Protein AF-A0A836WLN9-F1 (afdb_monomer_lite)

Sequence (136 aa):
MAEAKKLREHEEEINRTKARSKASKIWEQSVKPPTDHPYLLSKRVQSHGLKLSRGKLIVPLYDQNQVLQSLQFIGPDGEKRFLRGGLTKGCYFPIEGALDKILYIAEGFATAATVHEVTGSAVAVAFYANNLEPIA

Foldseek 3Di:
DVVVVVVVVVVLVVLQVVQLVVQVVQLVPWAQDDQVQLVCVVLVFGLLPWTDDPQWTWAFWAAPVRRTFWIWTQHSVRDIDIRPSTDQARTKGKRDFDPPDDEAEDAADSVQRVCCVVPRHMYIHSVHDVRRVSPD

pLDDT: mean 95.34, std 4.86, range [66.94, 98.62]

Structure (mmCIF, N/CA/C/O backbone):
data_AF-A0A836WLN9-F1
#
_entry.id   AF-A0A836WLN9-F1
#
loop_
_atom_site.group_PDB
_atom_site.id
_atom_site.type_symbol
_atom_site.label_atom_id
_atom_site.label_alt_id
_atom_site.label_comp_id
_atom_site.label_asym_id
_atom_site.label_entity_id
_atom_site.label_seq_id
_atom_site.pdbx_PDB_ins_code
_atom_site.Cartn_x
_atom_site.Cartn_y
_atom_site.Cartn_z
_atom_site.occupancy
_atom_site.B_iso_or_equiv
_atom_site.auth_seq_id
_atom_site.auth_comp_id
_atom_site.auth_asym_id
_atom_site.auth_atom_id
_atom_site.pdbx_PDB_model_num
ATOM 1 N N . MET A 1 1 ? -20.492 -8.890 29.927 1.00 66.94 1 MET A N 1
ATOM 2 C CA . MET A 1 1 ? -19.904 -9.060 28.571 1.00 66.94 1 MET A CA 1
ATOM 3 C C . MET A 1 1 ? -20.193 -7.879 27.640 1.00 66.94 1 MET A C 1
ATOM 5 O O . MET A 1 1 ? -19.264 -7.415 26.994 1.00 66.94 1 MET A O 1
ATOM 9 N N . ALA A 1 2 ? -21.427 -7.356 27.575 1.00 82.88 2 ALA A N 1
ATOM 10 C CA . ALA A 1 2 ? -21.772 -6.230 26.692 1.00 82.88 2 ALA A CA 1
ATOM 11 C C . ALA A 1 2 ? -21.023 -4.916 27.011 1.00 82.88 2 ALA A C 1
ATOM 13 O O . ALA A 1 2 ? -20.621 -4.203 26.100 1.00 82.88 2 ALA A O 1
ATOM 14 N N . GLU A 1 3 ? -20.791 -4.614 28.288 1.00 84.56 3 GLU A N 1
ATOM 15 C CA . GLU A 1 3 ? -20.099 -3.390 28.722 1.00 84.56 3 GLU A CA 1
ATOM 16 C C . GLU A 1 3 ? -18.593 -3.415 28.411 1.00 84.56 3 GLU A C 1
ATOM 18 O O . GLU A 1 3 ? -18.066 -2.473 27.830 1.00 84.56 3 GLU A O 1
ATOM 23 N N . ALA A 1 4 ? -17.926 -4.549 28.659 1.00 88.06 4 ALA A N 1
ATOM 24 C CA . ALA A 1 4 ? -16.531 -4.762 28.263 1.00 88.06 4 ALA A CA 1
ATOM 25 C C . ALA A 1 4 ? -16.332 -4.681 26.736 1.00 88.06 4 ALA A C 1
ATOM 27 O O . ALA A 1 4 ? -15.318 -4.168 26.268 1.00 88.06 4 ALA A O 1
ATOM 28 N N . LYS A 1 5 ? -17.314 -5.150 25.949 1.00 87.62 5 LYS A N 1
ATOM 29 C CA . LYS A 1 5 ? -17.307 -5.010 24.485 1.00 87.62 5 LYS A CA 1
ATOM 30 C C . LYS A 1 5 ? -17.396 -3.538 24.065 1.00 87.62 5 LYS A C 1
ATOM 32 O O . LYS A 1 5 ? -16.575 -3.108 23.263 1.00 87.62 5 LYS A O 1
ATOM 37 N N . LYS A 1 6 ? -18.324 -2.769 24.648 1.00 88.94 6 LYS A N 1
ATOM 38 C CA . LYS A 1 6 ? -18.475 -1.330 24.372 1.00 88.94 6 LYS A CA 1
ATOM 39 C C . LYS A 1 6 ? -17.225 -0.527 24.741 1.00 88.94 6 LYS A C 1
ATOM 41 O O . LYS A 1 6 ? -16.817 0.336 23.971 1.00 88.94 6 LYS A O 1
ATOM 46 N N . LEU A 1 7 ? -16.605 -0.821 25.887 1.00 90.81 7 LEU A N 1
ATOM 47 C CA . LEU A 1 7 ? -15.379 -0.142 26.314 1.00 90.81 7 LEU A CA 1
ATOM 48 C C . LEU A 1 7 ? -14.230 -0.402 25.330 1.00 90.81 7 LEU A C 1
ATOM 50 O O . LEU A 1 7 ? -13.576 0.539 24.887 1.00 90.81 7 LEU A O 1
ATOM 54 N N . ARG A 1 8 ? -14.051 -1.661 24.910 1.00 88.31 8 ARG A N 1
ATOM 55 C CA . ARG A 1 8 ? -13.041 -2.037 23.914 1.00 88.31 8 ARG A CA 1
ATOM 56 C C . ARG A 1 8 ? -13.278 -1.358 22.565 1.00 88.31 8 ARG A C 1
ATOM 58 O O . ARG A 1 8 ? -12.340 -0.844 21.971 1.00 88.31 8 ARG A O 1
ATOM 65 N N . GLU A 1 9 ? -14.520 -1.337 22.086 1.00 89.50 9 GLU A N 1
ATOM 66 C CA . GLU A 1 9 ? -14.884 -0.667 20.829 1.00 89.50 9 GLU A CA 1
ATOM 67 C C . GLU A 1 9 ? -14.585 0.838 20.883 1.00 89.50 9 GLU A C 1
ATOM 69 O O . GLU A 1 9 ? -14.044 1.398 19.931 1.00 89.50 9 GLU A O 1
ATOM 74 N N . HIS A 1 10 ? -14.867 1.486 22.015 1.00 90.50 10 HIS A N 1
ATOM 75 C CA . HIS A 1 10 ? -14.559 2.899 22.213 1.00 90.50 10 HIS A CA 1
ATOM 76 C C . HIS A 1 10 ? -13.046 3.176 22.231 1.00 90.50 10 HIS A C 1
ATOM 78 O O . HIS A 1 10 ? -12.572 4.101 21.569 1.00 90.50 10 HIS A O 1
ATOM 84 N N . GLU A 1 11 ? -12.269 2.356 22.943 1.00 91.00 11 GLU A N 1
ATOM 85 C CA . GLU A 1 11 ? -10.805 2.457 22.967 1.00 91.00 11 GLU A CA 1
ATOM 86 C C . GLU A 1 11 ? -10.186 2.221 21.583 1.00 91.00 11 GLU A C 1
ATOM 88 O O . GLU A 1 11 ? -9.265 2.937 21.177 1.00 91.00 11 GLU A O 1
ATOM 93 N N . GLU A 1 12 ? -10.696 1.239 20.837 1.00 89.50 12 GLU A N 1
ATOM 94 C CA . GLU A 1 12 ? -10.291 0.984 19.456 1.00 89.50 12 GLU A CA 1
ATOM 95 C C . GLU A 1 12 ? -10.561 2.197 18.564 1.00 89.50 12 GLU A C 1
ATOM 97 O O . GLU A 1 12 ? -9.676 2.589 17.804 1.00 89.50 12 GLU A O 1
ATOM 102 N N . GLU A 1 13 ? -11.726 2.833 18.683 1.00 91.19 13 GLU A N 1
ATOM 103 C CA . GLU A 1 13 ? -12.079 4.003 17.874 1.00 91.19 13 GLU A CA 1
ATOM 104 C C . GLU A 1 13 ? -11.200 5.223 18.192 1.00 91.19 13 GLU A C 1
ATOM 106 O O . GLU A 1 13 ? -10.709 5.909 17.287 1.00 91.19 13 GLU A O 1
ATOM 111 N N . ILE A 1 14 ? -10.895 5.451 19.474 1.00 93.44 14 ILE A N 1
ATOM 112 C CA . ILE A 1 14 ? -9.931 6.480 19.892 1.00 93.44 14 ILE A CA 1
ATOM 113 C C . ILE A 1 14 ? -8.557 6.202 19.272 1.00 93.44 14 ILE A C 1
ATOM 115 O O . ILE A 1 14 ? -7.900 7.112 18.752 1.00 93.44 14 ILE A O 1
ATOM 119 N N . ASN A 1 15 ? -8.101 4.949 19.322 1.00 93.25 15 ASN A N 1
ATOM 120 C CA . ASN A 1 15 ? -6.808 4.557 18.772 1.00 93.25 15 ASN A CA 1
ATOM 121 C C . ASN A 1 15 ? -6.767 4.705 17.247 1.00 93.25 15 ASN A C 1
ATOM 123 O O . ASN A 1 15 ? -5.774 5.217 16.722 1.00 93.25 15 ASN A O 1
ATOM 127 N N . ARG A 1 16 ? -7.851 4.350 16.548 1.00 93.31 16 ARG A N 1
ATOM 128 C CA . ARG A 1 16 ? -8.002 4.541 15.098 1.00 93.31 16 ARG A CA 1
ATOM 129 C C . ARG A 1 16 ? -7.965 6.013 14.723 1.00 93.31 16 ARG A C 1
ATOM 131 O O . ARG A 1 16 ? -7.213 6.386 13.829 1.00 93.31 16 ARG A O 1
ATOM 138 N N . THR A 1 17 ? -8.683 6.866 15.449 1.00 95.31 17 THR A N 1
ATOM 139 C CA . THR A 1 17 ? -8.685 8.317 15.206 1.00 95.31 17 THR A CA 1
ATOM 140 C C . THR A 1 17 ? -7.287 8.918 15.380 1.00 95.31 17 THR A C 1
ATOM 142 O O . THR A 1 17 ? -6.812 9.681 14.532 1.00 95.31 17 THR A O 1
ATOM 145 N N . LYS A 1 18 ? -6.567 8.522 16.439 1.00 96.88 18 LYS A N 1
ATOM 146 C CA . LYS A 1 18 ? -5.170 8.934 16.662 1.00 96.88 18 LYS A CA 1
ATOM 147 C C . LYS A 1 18 ? -4.245 8.445 15.546 1.00 96.88 18 LYS A C 1
ATOM 149 O O . LYS A 1 18 ? -3.405 9.211 15.069 1.00 96.88 18 LYS A O 1
ATOM 154 N N . ALA A 1 19 ? -4.390 7.190 15.123 1.00 97.12 19 ALA A N 1
ATOM 155 C CA . ALA A 1 19 ? -3.600 6.620 14.040 1.00 97.12 19 ALA A CA 1
ATOM 156 C C . ALA A 1 19 ? -3.878 7.317 12.704 1.00 97.12 19 ALA A C 1
ATOM 158 O O . ALA A 1 19 ? -2.925 7.644 12.003 1.00 97.12 19 ALA A O 1
ATOM 159 N N . ARG A 1 20 ? -5.141 7.640 12.403 1.00 97.56 20 ARG A N 1
ATOM 160 C CA . ARG A 1 20 ? -5.544 8.394 11.211 1.00 97.56 20 ARG A CA 1
ATOM 161 C C . ARG A 1 20 ? -4.890 9.773 11.170 1.00 97.56 20 ARG A C 1
ATOM 163 O O . ARG A 1 20 ? -4.215 10.108 10.204 1.00 97.56 20 ARG A O 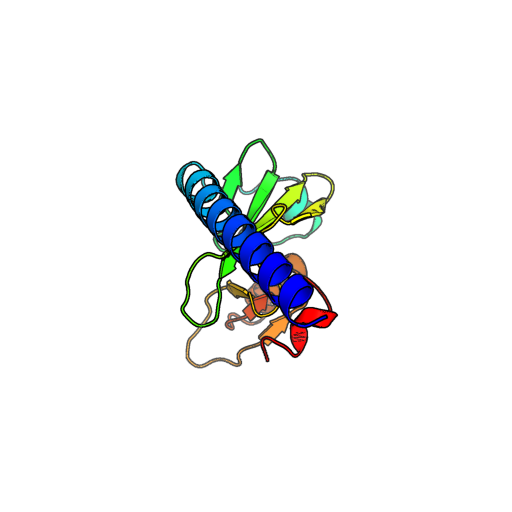1
ATOM 170 N N . SER A 1 21 ? -4.991 10.538 12.260 1.00 98.06 21 SER A N 1
ATOM 171 C CA . SER A 1 21 ? -4.337 11.852 12.359 1.00 98.06 21 SER A CA 1
ATOM 172 C C . SER A 1 21 ? -2.815 11.750 12.197 1.00 98.06 21 SER A C 1
ATOM 174 O O . SER A 1 21 ? -2.191 12.574 11.527 1.00 98.06 21 SER A O 1
ATOM 176 N N . LYS A 1 22 ? -2.200 10.710 12.773 1.00 98.31 22 LYS A N 1
ATOM 177 C CA . LYS A 1 22 ? -0.768 10.440 12.605 1.00 98.31 22 LYS A CA 1
ATOM 178 C C . LYS A 1 22 ? -0.416 10.065 11.160 1.00 98.31 22 LYS A C 1
ATOM 180 O O . LYS A 1 22 ? 0.618 10.520 10.676 1.00 98.31 22 LYS A O 1
ATOM 185 N N . ALA A 1 23 ? -1.248 9.270 10.487 1.00 98.44 23 ALA A N 1
ATOM 186 C CA . ALA A 1 23 ? -1.080 8.904 9.084 1.00 98.44 23 ALA A CA 1
ATOM 187 C C . ALA A 1 23 ? -1.076 10.150 8.193 1.00 98.44 23 ALA A C 1
ATOM 189 O O . ALA A 1 23 ? -0.121 10.332 7.442 1.00 98.44 23 ALA A O 1
ATOM 190 N N . SER A 1 24 ? -2.063 11.041 8.346 1.00 98.25 24 SER A N 1
ATOM 191 C CA . SER A 1 24 ? -2.144 12.294 7.582 1.00 98.25 24 SER A CA 1
ATOM 192 C C . SER A 1 24 ? -0.902 13.160 7.770 1.00 98.25 24 SER A C 1
ATOM 194 O O . SER A 1 24 ? -0.266 13.532 6.789 1.00 98.25 24 SER A O 1
ATOM 196 N N . LYS A 1 25 ? -0.467 13.376 9.021 1.00 98.38 25 LYS A N 1
ATOM 197 C CA . LYS A 1 25 ? 0.746 14.160 9.318 1.00 98.38 25 LYS A CA 1
ATOM 198 C C . LYS A 1 25 ? 1.993 13.582 8.653 1.00 98.38 25 LYS A C 1
ATOM 200 O O . LYS A 1 25 ? 2.782 14.322 8.075 1.00 98.38 25 LYS A O 1
ATOM 205 N N . ILE A 1 26 ? 2.182 12.262 8.735 1.00 98.44 26 ILE A N 1
ATOM 206 C CA . ILE A 1 26 ? 3.317 11.599 8.081 1.00 98.44 26 ILE A CA 1
ATOM 207 C C . ILE A 1 26 ? 3.206 11.771 6.564 1.00 98.44 26 ILE A C 1
ATOM 209 O O . ILE A 1 26 ? 4.187 12.145 5.930 1.00 98.44 26 ILE A O 1
ATOM 213 N N . TRP A 1 27 ? 2.031 11.530 5.984 1.00 98.25 27 TRP A N 1
ATOM 214 C CA . TRP A 1 27 ? 1.803 11.609 4.542 1.00 98.25 27 TRP A CA 1
ATOM 215 C C . TRP A 1 27 ? 2.045 13.010 3.970 1.00 98.25 27 TRP A C 1
ATOM 217 O O . TRP A 1 27 ? 2.673 13.142 2.919 1.00 98.25 27 TRP A O 1
ATOM 227 N N . GLU A 1 28 ? 1.582 14.053 4.657 1.00 97.88 28 GLU A N 1
ATOM 228 C CA . GLU A 1 28 ? 1.771 15.459 4.279 1.00 97.88 28 GLU A CA 1
ATOM 229 C C . GLU A 1 28 ? 3.246 15.869 4.313 1.00 97.88 28 GLU A C 1
ATOM 231 O O . GLU A 1 28 ? 3.720 16.534 3.398 1.00 97.88 28 GLU A O 1
ATOM 236 N N . GLN A 1 29 ? 3.990 15.413 5.323 1.00 97.81 29 GLN A N 1
ATOM 237 C CA . GLN A 1 29 ? 5.420 15.707 5.487 1.00 97.81 29 GLN A CA 1
ATOM 238 C C . GLN A 1 29 ? 6.332 14.846 4.602 1.00 97.81 29 GLN A C 1
ATOM 240 O O . GLN A 1 29 ? 7.546 15.050 4.577 1.00 97.81 29 GLN A O 1
ATOM 245 N N . SER A 1 30 ? 5.777 13.844 3.922 1.00 97.75 30 SER A N 1
ATOM 246 C CA . SER A 1 30 ? 6.549 12.928 3.087 1.00 97.75 30 SER A CA 1
ATOM 247 C C . SER A 1 30 ? 6.767 13.493 1.690 1.00 97.75 30 SER A C 1
ATOM 249 O O . SER A 1 30 ? 5.915 14.185 1.131 1.00 97.75 30 SER A O 1
ATOM 251 N N . VAL A 1 31 ? 7.904 13.138 1.101 1.00 97.44 31 VAL A N 1
ATOM 252 C CA . VAL A 1 31 ? 8.339 13.645 -0.206 1.00 97.44 31 VAL A CA 1
ATOM 253 C C . VAL A 1 31 ? 8.183 12.587 -1.291 1.00 97.44 31 VAL A C 1
ATOM 255 O O . VAL A 1 31 ? 7.944 11.414 -1.000 1.00 97.44 31 VAL A O 1
ATOM 258 N N . LYS A 1 32 ? 8.325 12.979 -2.559 1.00 96.44 32 LYS A N 1
ATOM 259 C CA . LYS A 1 32 ? 8.395 12.019 -3.665 1.00 96.44 32 LYS A CA 1
ATOM 260 C C . LYS A 1 32 ? 9.633 11.119 -3.479 1.00 96.44 32 LYS A C 1
ATOM 262 O O . LYS A 1 32 ? 10.710 11.650 -3.204 1.00 96.44 32 LYS A O 1
ATOM 267 N N . PRO A 1 33 ? 9.513 9.786 -3.602 1.00 95.06 33 PRO A N 1
ATOM 268 C CA . PRO A 1 33 ? 10.657 8.897 -3.501 1.00 95.06 33 PRO A CA 1
ATOM 269 C C . PRO A 1 33 ? 11.569 9.069 -4.718 1.00 95.06 33 PRO A C 1
ATOM 271 O O . PRO A 1 33 ? 11.073 9.344 -5.817 1.00 95.06 33 PRO A O 1
ATOM 274 N N . PRO A 1 34 ? 12.887 8.883 -4.550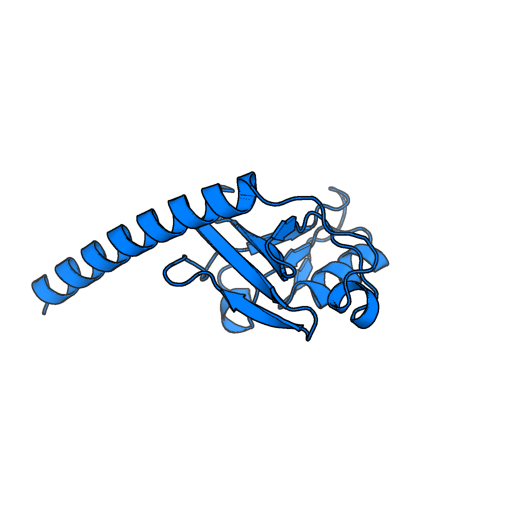 1.00 92.50 34 PRO A N 1
ATOM 275 C CA . PRO A 1 34 ? 13.786 8.814 -5.684 1.00 92.50 34 PRO A CA 1
ATOM 276 C C . PRO A 1 34 ? 13.526 7.520 -6.469 1.00 92.50 34 PRO A C 1
ATOM 278 O O . PRO A 1 34 ? 13.015 6.530 -5.932 1.00 92.50 34 PRO A O 1
ATOM 281 N N . THR A 1 35 ? 13.860 7.525 -7.756 1.00 90.06 35 THR A N 1
ATOM 282 C CA . THR A 1 35 ? 13.644 6.374 -8.648 1.00 90.06 35 THR A CA 1
ATOM 283 C C . THR A 1 35 ? 14.582 5.203 -8.353 1.00 90.06 35 THR A C 1
ATOM 285 O O . THR A 1 35 ? 14.312 4.087 -8.782 1.00 90.06 35 THR A O 1
ATOM 288 N N . ASP A 1 36 ? 15.658 5.433 -7.600 1.00 94.94 36 ASP A N 1
ATOM 289 C CA . ASP A 1 36 ? 16.696 4.462 -7.246 1.00 94.94 36 ASP A CA 1
ATOM 290 C C . ASP A 1 36 ? 16.532 3.866 -5.835 1.00 94.94 36 ASP A C 1
ATOM 292 O O . ASP A 1 36 ? 17.447 3.227 -5.314 1.00 94.94 36 ASP A O 1
ATOM 296 N N . HIS A 1 37 ? 15.362 4.026 -5.203 1.00 97.81 37 HIS A N 1
ATOM 297 C CA . HIS A 1 37 ? 15.115 3.408 -3.902 1.00 97.81 37 HIS A CA 1
ATOM 298 C C . HIS A 1 37 ? 15.341 1.877 -3.980 1.00 97.81 37 HIS A C 1
ATOM 300 O O . HIS A 1 37 ? 14.720 1.228 -4.830 1.00 97.81 37 HIS A O 1
ATOM 306 N N . PRO A 1 38 ? 16.133 1.257 -3.075 1.00 98.12 38 PRO A N 1
ATOM 307 C CA . PRO A 1 38 ? 16.562 -0.144 -3.202 1.00 98.12 38 PRO A CA 1
ATOM 308 C C . PRO A 1 38 ? 15.424 -1.148 -3.419 1.00 98.12 38 PRO A C 1
ATOM 310 O O . PRO A 1 38 ? 15.522 -2.039 -4.260 1.00 98.12 38 PRO A O 1
ATOM 313 N N . TYR A 1 39 ? 14.303 -0.962 -2.716 1.00 98.31 39 TYR A N 1
ATOM 314 C CA . TYR A 1 39 ? 13.109 -1.786 -2.903 1.00 98.31 39 TYR A CA 1
ATOM 315 C C . TYR A 1 39 ? 12.524 -1.702 -4.324 1.00 98.31 39 TYR A C 1
ATOM 317 O O . TYR A 1 39 ? 12.186 -2.736 -4.898 1.00 98.31 39 TYR A O 1
ATOM 325 N N . LEU A 1 40 ? 12.414 -0.496 -4.897 1.00 98.06 40 LEU A N 1
ATOM 326 C CA . LEU A 1 40 ? 11.849 -0.289 -6.237 1.00 98.06 40 LEU A CA 1
ATOM 327 C C . LEU A 1 40 ? 12.755 -0.905 -7.302 1.00 98.06 40 LEU A C 1
ATOM 329 O O . LEU A 1 40 ? 12.266 -1.616 -8.174 1.00 98.06 40 LEU A O 1
ATOM 333 N N . LEU A 1 41 ? 14.075 -0.731 -7.170 1.00 97.94 41 LEU A N 1
ATOM 334 C CA . LEU A 1 41 ? 15.061 -1.360 -8.053 1.00 97.94 41 LEU A CA 1
ATOM 335 C C . LEU A 1 41 ? 15.021 -2.890 -7.965 1.00 97.94 41 LEU A C 1
ATOM 337 O O . LEU A 1 41 ? 14.976 -3.569 -8.989 1.00 97.94 41 LEU A O 1
ATOM 341 N N . SER A 1 42 ? 14.989 -3.439 -6.747 1.00 97.88 42 SER A N 1
ATOM 342 C CA . SER A 1 42 ? 14.909 -4.886 -6.518 1.00 97.88 42 SER A CA 1
ATOM 343 C C . SER A 1 42 ? 13.640 -5.490 -7.122 1.00 97.88 42 SER A C 1
ATOM 345 O O . SER A 1 42 ? 13.685 -6.567 -7.717 1.00 97.88 42 SER A O 1
ATOM 347 N N . LYS A 1 43 ? 12.506 -4.790 -6.995 1.00 97.69 43 LYS A N 1
ATOM 348 C CA . LYS A 1 43 ? 11.217 -5.220 -7.548 1.00 97.69 43 LYS A CA 1
ATOM 349 C C . LYS A 1 43 ? 11.008 -4.841 -9.011 1.00 97.69 43 LYS A C 1
ATOM 351 O O . LYS A 1 43 ? 10.102 -5.395 -9.618 1.00 97.69 43 LYS A O 1
ATOM 356 N N . ARG A 1 44 ? 11.865 -3.981 -9.569 1.00 97.69 44 ARG A N 1
ATOM 357 C CA . ARG A 1 44 ? 11.802 -3.462 -10.944 1.00 97.69 44 ARG A CA 1
ATOM 358 C C . ARG A 1 44 ? 10.451 -2.822 -11.266 1.00 97.69 44 ARG A C 1
ATOM 360 O O . ARG A 1 44 ? 9.865 -3.119 -12.296 1.00 97.69 44 ARG A O 1
ATOM 367 N N . VAL A 1 45 ? 9.972 -1.973 -10.361 1.00 97.81 45 VAL A N 1
ATOM 368 C CA . VAL A 1 45 ? 8.706 -1.240 -10.506 1.00 97.81 45 VAL A CA 1
ATOM 369 C C . VAL A 1 45 ? 8.891 0.226 -10.137 1.00 97.81 45 VAL A C 1
ATOM 371 O O . VAL A 1 45 ? 9.772 0.574 -9.348 1.00 97.81 45 VAL A O 1
ATOM 374 N N . GLN A 1 46 ? 8.045 1.090 -10.682 1.00 97.44 46 GLN A N 1
ATOM 375 C CA . GLN A 1 46 ? 7.986 2.504 -10.331 1.00 97.44 46 GLN A CA 1
ATOM 376 C C . GLN A 1 46 ? 7.235 2.725 -9.012 1.00 97.44 46 GLN A C 1
ATOM 378 O O . GLN A 1 46 ? 6.624 1.825 -8.435 1.00 97.44 46 GLN A O 1
ATOM 383 N N . SER A 1 47 ? 7.297 3.955 -8.503 1.00 96.94 47 SER A N 1
ATOM 384 C CA . SER A 1 47 ? 6.690 4.301 -7.221 1.00 96.94 47 SER A CA 1
ATOM 385 C C . SER A 1 47 ? 5.182 4.519 -7.282 1.00 96.94 47 SER A C 1
ATOM 387 O O . SER A 1 47 ? 4.575 4.481 -6.230 1.00 96.94 47 SER A O 1
ATOM 389 N N . HIS A 1 48 ? 4.560 4.767 -8.438 1.00 96.75 48 HIS A N 1
ATOM 390 C CA . HIS A 1 48 ? 3.092 4.849 -8.582 1.00 96.75 48 HIS A CA 1
ATOM 391 C C . HIS A 1 48 ? 2.365 5.621 -7.469 1.00 96.75 48 HIS A C 1
ATOM 393 O O . HIS A 1 48 ? 1.410 5.128 -6.886 1.00 96.75 48 HIS A O 1
ATOM 399 N N . GLY A 1 49 ? 2.854 6.811 -7.110 1.00 95.56 49 GLY A N 1
ATOM 400 C CA . GLY A 1 49 ? 2.232 7.646 -6.072 1.00 95.56 49 GLY A CA 1
ATOM 401 C C . GLY A 1 49 ? 2.652 7.340 -4.628 1.00 95.56 49 GLY A C 1
ATOM 402 O O . GLY A 1 49 ? 2.217 8.046 -3.718 1.00 95.56 49 GLY A O 1
ATOM 403 N N . LEU A 1 50 ? 3.538 6.364 -4.393 1.00 97.88 50 LEU A N 1
ATOM 404 C CA . LEU A 1 50 ? 4.191 6.197 -3.093 1.00 97.88 50 LEU A CA 1
ATOM 405 C C . LEU A 1 50 ? 4.953 7.468 -2.700 1.00 97.88 50 LEU A C 1
ATOM 407 O O . LEU A 1 50 ? 5.477 8.194 -3.548 1.00 97.88 50 LEU A O 1
ATOM 411 N N . LYS A 1 51 ? 5.077 7.691 -1.390 1.00 98.38 51 LYS A N 1
ATOM 412 C CA . LYS A 1 51 ? 5.923 8.744 -0.811 1.00 98.38 51 LYS A CA 1
ATOM 413 C C . LYS A 1 51 ? 7.107 8.160 -0.044 1.00 98.38 51 LYS A C 1
ATOM 415 O O . LYS A 1 51 ? 7.157 6.962 0.208 1.00 98.38 51 LYS A O 1
ATOM 420 N N . LEU A 1 52 ? 8.057 9.002 0.344 1.00 98.31 52 LEU A N 1
ATOM 421 C CA . LEU A 1 52 ? 9.212 8.650 1.163 1.00 98.31 52 LEU A CA 1
ATOM 422 C C . LEU A 1 52 ? 9.194 9.425 2.483 1.00 98.31 52 LEU A C 1
ATOM 424 O O . LEU A 1 52 ? 9.062 10.650 2.494 1.00 98.31 52 LEU A O 1
ATOM 428 N N . SER A 1 53 ? 9.415 8.718 3.590 1.00 97.75 53 SER A N 1
ATOM 429 C CA . SER A 1 53 ? 9.717 9.325 4.887 1.00 97.75 53 SER A CA 1
ATOM 430 C C . SER A 1 53 ? 10.791 8.526 5.598 1.00 97.75 53 SER A C 1
ATOM 432 O O . SER A 1 53 ? 10.686 7.306 5.727 1.00 97.75 53 SER A O 1
ATOM 434 N N . ARG A 1 54 ? 11.825 9.220 6.085 1.00 95.94 54 ARG A N 1
ATOM 435 C CA . ARG A 1 54 ? 12.909 8.627 6.889 1.00 95.94 54 ARG A CA 1
ATOM 436 C C . ARG A 1 54 ? 13.516 7.368 6.242 1.00 95.94 54 ARG A C 1
ATOM 438 O O . ARG A 1 54 ? 13.725 6.363 6.915 1.00 95.94 54 ARG A O 1
ATOM 445 N N . GLY A 1 55 ? 13.742 7.414 4.926 1.00 96.38 55 GLY A N 1
ATOM 446 C CA . GLY A 1 55 ? 14.339 6.314 4.158 1.00 96.38 55 GLY A CA 1
ATOM 447 C C . GLY A 1 55 ? 13.429 5.105 3.918 1.00 96.38 55 GLY A C 1
ATOM 448 O O . GLY A 1 55 ? 13.915 4.078 3.462 1.00 96.38 55 GLY A O 1
ATOM 449 N N . LYS A 1 56 ? 12.130 5.201 4.227 1.00 98.31 56 LYS A N 1
ATOM 450 C CA . LYS A 1 56 ? 11.136 4.160 3.935 1.00 98.31 56 LYS A CA 1
ATOM 451 C C . LYS A 1 56 ? 10.110 4.679 2.945 1.00 98.31 56 LYS A C 1
ATOM 453 O O . LYS A 1 56 ? 9.651 5.819 3.071 1.00 98.31 56 LYS A O 1
ATOM 458 N N . LEU A 1 57 ? 9.718 3.831 2.000 1.00 98.62 57 LEU A N 1
ATOM 459 C CA . LEU A 1 57 ? 8.556 4.105 1.164 1.00 98.62 57 LEU A CA 1
ATOM 460 C C . LEU A 1 57 ? 7.292 4.007 2.011 1.00 98.62 57 LEU A C 1
ATOM 462 O O . LEU A 1 57 ? 7.219 3.222 2.957 1.00 98.62 57 LEU A O 1
ATOM 466 N N . ILE A 1 58 ? 6.296 4.799 1.650 1.00 98.50 58 ILE A N 1
ATOM 467 C CA . ILE A 1 58 ? 5.003 4.867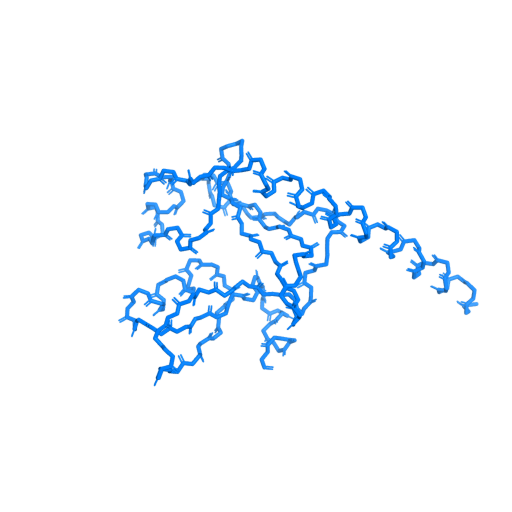 2.304 1.00 98.50 58 ILE A CA 1
ATOM 468 C C . ILE A 1 58 ? 3.928 4.608 1.263 1.00 98.50 58 ILE A C 1
ATOM 470 O O . ILE A 1 58 ? 3.824 5.346 0.283 1.00 98.50 58 ILE A O 1
ATOM 474 N N . VAL A 1 59 ? 3.109 3.597 1.536 1.00 98.50 59 VAL A N 1
ATOM 475 C CA . VAL A 1 59 ? 1.874 3.288 0.818 1.00 98.50 59 VAL A CA 1
ATOM 476 C C . VAL A 1 59 ? 0.691 3.746 1.673 1.00 98.50 59 VAL A C 1
ATOM 478 O O . VAL A 1 59 ? 0.579 3.292 2.818 1.00 98.50 59 VAL A O 1
ATOM 481 N N . PRO A 1 60 ? -0.168 4.653 1.187 1.00 98.38 60 PRO A N 1
ATOM 482 C CA . PRO A 1 60 ? -1.355 5.074 1.921 1.00 98.38 60 PRO A CA 1
ATOM 483 C C . PRO A 1 60 ? -2.442 3.994 1.864 1.00 98.38 60 PRO A C 1
ATOM 485 O O . PRO A 1 60 ? -2.572 3.295 0.865 1.00 98.38 60 PRO A O 1
ATOM 488 N N . LEU A 1 61 ? -3.213 3.847 2.942 1.00 98.44 61 LEU A N 1
ATOM 489 C CA . LEU A 1 61 ? -4.374 2.958 3.008 1.00 98.44 61 LEU A CA 1
ATOM 490 C C . LEU A 1 61 ? -5.642 3.809 3.062 1.00 98.44 61 LEU A C 1
ATOM 492 O O . LEU A 1 61 ? -5.850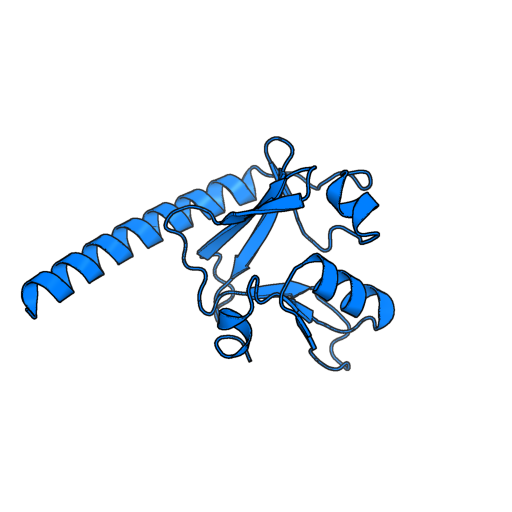 4.509 4.055 1.00 98.44 61 LEU A O 1
ATOM 496 N N . TYR A 1 62 ? -6.477 3.728 2.032 1.00 98.38 62 TYR A N 1
ATOM 497 C CA . TYR A 1 62 ? -7.755 4.435 1.929 1.00 98.38 62 TYR A CA 1
ATOM 498 C C . TYR A 1 62 ? -8.928 3.485 2.155 1.00 98.38 62 TYR A C 1
ATOM 500 O O . TYR A 1 62 ? -8.846 2.320 1.780 1.00 98.38 62 TYR A O 1
ATOM 508 N N . ASP A 1 63 ? -10.012 3.972 2.757 1.00 96.94 63 ASP A N 1
ATOM 509 C CA . ASP A 1 63 ? -11.285 3.241 2.805 1.00 96.94 63 ASP A CA 1
ATOM 510 C C . ASP A 1 63 ? -12.119 3.446 1.523 1.00 96.94 63 ASP A C 1
ATOM 512 O O . ASP A 1 63 ? -11.706 4.148 0.595 1.00 96.94 63 ASP A O 1
ATOM 516 N N . GLN A 1 64 ? -13.321 2.857 1.462 1.00 94.62 64 GLN A N 1
ATOM 517 C CA . GLN A 1 64 ? -14.228 3.007 0.314 1.00 94.62 64 GLN A CA 1
ATOM 518 C C . GLN A 1 64 ? -14.638 4.461 0.016 1.00 94.62 64 GLN A C 1
ATOM 520 O O . GLN A 1 64 ? -15.057 4.758 -1.098 1.00 94.62 64 GLN A O 1
ATOM 525 N N . ASN A 1 65 ? -14.495 5.371 0.984 1.00 95.44 65 ASN A N 1
ATOM 526 C CA . ASN A 1 65 ? -14.800 6.792 0.832 1.00 95.44 65 ASN A CA 1
ATOM 527 C C . ASN A 1 65 ? -13.555 7.616 0.458 1.00 95.44 65 ASN A C 1
ATOM 529 O O . ASN A 1 65 ? -13.591 8.843 0.547 1.00 95.44 65 ASN A O 1
ATOM 533 N N . GLN A 1 66 ? -12.448 6.963 0.080 1.00 95.19 66 GLN A N 1
ATOM 534 C CA . GLN A 1 66 ? -11.156 7.593 -0.222 1.00 95.19 66 GLN A CA 1
ATOM 535 C C . GLN A 1 66 ? -10.556 8.369 0.962 1.00 95.19 66 GLN A C 1
ATOM 537 O O . GLN A 1 66 ? -9.715 9.255 0.792 1.00 95.19 66 GLN A O 1
ATOM 542 N N . VAL A 1 67 ? -10.947 8.036 2.196 1.00 96.88 67 VAL A N 1
ATOM 543 C CA . VAL A 1 67 ? -10.390 8.672 3.392 1.00 96.88 67 VAL A CA 1
ATOM 544 C C . VAL A 1 67 ? -9.160 7.897 3.835 1.00 96.88 67 VAL A C 1
ATOM 546 O O . VAL A 1 67 ? -9.237 6.697 4.096 1.00 96.88 67 VAL A O 1
ATOM 549 N N . LEU A 1 68 ? -8.022 8.585 3.970 1.00 98.19 68 LEU A N 1
ATOM 550 C CA . LEU A 1 68 ? -6.787 7.990 4.482 1.00 98.19 68 LEU A CA 1
ATOM 551 C C . LEU A 1 68 ? -7.022 7.451 5.895 1.00 98.19 68 LEU A C 1
ATOM 553 O O . LEU A 1 68 ? -7.381 8.213 6.786 1.00 98.19 68 LEU A O 1
ATOM 557 N N . GLN A 1 69 ? -6.784 6.159 6.104 1.00 98.25 69 GLN A N 1
ATOM 558 C CA . GLN A 1 69 ? -6.981 5.468 7.380 1.00 98.25 69 GLN A CA 1
ATOM 559 C C . GLN A 1 69 ? -5.673 5.068 8.063 1.00 98.25 69 GLN A C 1
ATOM 561 O O . GLN A 1 69 ? -5.580 5.062 9.292 1.00 98.25 69 GLN A O 1
ATOM 566 N N . SER A 1 70 ? -4.665 4.690 7.279 1.00 98.31 70 SER A N 1
ATOM 567 C CA . SER A 1 70 ? -3.405 4.139 7.778 1.00 98.31 70 SER A CA 1
ATOM 568 C C . SER A 1 70 ? -2.301 4.273 6.728 1.00 98.31 70 SER A C 1
ATOM 570 O O . SER A 1 70 ? -2.528 4.787 5.636 1.00 98.31 70 SER A O 1
ATOM 572 N N . LEU A 1 71 ? -1.099 3.804 7.062 1.00 98.62 71 LEU A N 1
ATOM 573 C CA . LEU A 1 71 ? 0.053 3.724 6.165 1.00 98.62 71 LEU A CA 1
ATOM 574 C C . LEU A 1 71 ? 0.698 2.335 6.256 1.00 98.62 71 LEU A C 1
ATOM 576 O O . LEU A 1 71 ? 0.760 1.752 7.340 1.00 98.62 71 LEU A O 1
ATOM 580 N N . GLN A 1 72 ? 1.244 1.839 5.150 1.00 98.62 72 GLN A N 1
ATOM 581 C CA . GLN A 1 72 ? 2.227 0.760 5.131 1.00 98.62 72 GLN A CA 1
ATOM 582 C C . GLN A 1 72 ? 3.596 1.359 4.805 1.00 98.62 72 GLN A C 1
ATOM 584 O O . GLN A 1 72 ? 3.756 2.083 3.829 1.00 98.62 72 GLN A O 1
ATOM 589 N N . PHE A 1 73 ? 4.590 1.047 5.624 1.00 98.62 73 PHE A N 1
ATOM 590 C CA . PHE A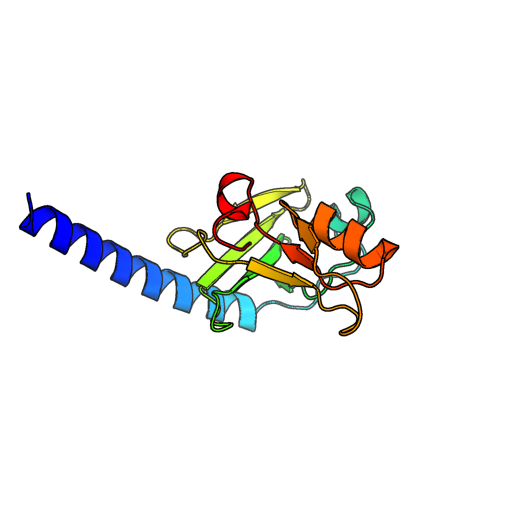 1 73 ? 5.981 1.421 5.420 1.00 98.62 73 PHE A CA 1
ATOM 591 C C . PHE A 1 73 ? 6.723 0.256 4.785 1.00 98.62 73 PHE A C 1
ATOM 593 O O . PHE A 1 73 ? 6.567 -0.872 5.251 1.00 98.62 73 PHE A O 1
ATOM 600 N N . ILE A 1 74 ? 7.552 0.534 3.782 1.00 98.56 74 ILE A N 1
ATOM 601 C CA . ILE A 1 74 ? 8.425 -0.446 3.135 1.00 98.56 74 ILE A CA 1
ATOM 602 C C . ILE A 1 74 ? 9.874 0.018 3.295 1.00 98.56 74 ILE A C 1
ATOM 604 O O . ILE A 1 74 ? 10.241 1.102 2.837 1.00 98.56 74 ILE A O 1
ATOM 608 N N . GLY A 1 75 ? 10.680 -0.782 3.991 1.00 98.25 75 GLY A N 1
ATOM 609 C CA . GLY A 1 75 ? 12.110 -0.547 4.165 1.00 98.25 75 GLY A CA 1
ATOM 610 C C . GLY A 1 75 ? 12.920 -0.787 2.884 1.00 98.25 75 GLY A C 1
ATOM 611 O O . GLY A 1 75 ? 12.414 -1.376 1.924 1.00 98.25 75 GLY A O 1
ATOM 612 N N . PRO A 1 76 ? 14.192 -0.356 2.850 1.00 97.25 76 PRO A N 1
ATOM 613 C CA . PRO A 1 76 ? 15.091 -0.630 1.726 1.00 97.25 76 PRO A CA 1
ATOM 614 C C . PRO A 1 76 ? 15.360 -2.133 1.531 1.00 97.25 76 PRO A C 1
ATOM 616 O O . PRO A 1 76 ? 15.581 -2.571 0.408 1.00 97.25 76 PRO A O 1
ATOM 619 N N . ASP A 1 77 ? 15.275 -2.918 2.605 1.00 96.88 77 ASP A N 1
ATOM 620 C CA . ASP A 1 77 ? 15.356 -4.385 2.633 1.00 96.88 77 ASP A CA 1
ATOM 621 C C . ASP A 1 77 ? 14.048 -5.083 2.210 1.00 96.88 77 ASP A C 1
ATOM 623 O O . ASP A 1 77 ? 13.996 -6.305 2.078 1.00 96.88 77 ASP A O 1
ATOM 627 N N . GLY A 1 78 ? 12.979 -4.315 1.987 1.00 96.69 78 GLY A N 1
ATOM 628 C CA . GLY A 1 78 ? 11.652 -4.827 1.673 1.00 96.69 78 GLY A CA 1
ATOM 629 C C . GLY A 1 78 ? 10.824 -5.242 2.887 1.00 96.69 78 GLY A C 1
ATOM 630 O O . GLY A 1 78 ? 9.721 -5.757 2.687 1.00 96.69 78 GLY A O 1
ATOM 631 N N . GLU A 1 79 ? 11.287 -4.990 4.118 1.00 97.50 79 GLU A N 1
ATOM 632 C CA . GLU A 1 79 ? 10.472 -5.182 5.316 1.00 97.50 79 GLU A CA 1
ATOM 633 C C . GLU A 1 79 ? 9.236 -4.276 5.251 1.00 97.50 79 GLU A C 1
ATOM 635 O O . GLU A 1 79 ? 9.344 -3.062 5.060 1.00 97.50 79 GLU A O 1
ATOM 640 N N . LYS A 1 80 ? 8.047 -4.859 5.440 1.00 97.12 80 LYS A N 1
ATOM 641 C CA . LYS A 1 80 ? 6.779 -4.125 5.423 1.00 97.12 80 LYS A CA 1
ATOM 642 C C . LYS A 1 80 ? 6.174 -4.063 6.815 1.00 97.12 80 LYS A C 1
ATOM 644 O O . LYS A 1 80 ? 6.018 -5.089 7.472 1.00 97.12 80 LYS A O 1
ATOM 649 N N . ARG A 1 81 ? 5.770 -2.871 7.253 1.00 97.88 81 ARG A N 1
ATOM 650 C CA . ARG A 1 81 ? 5.055 -2.677 8.525 1.00 97.88 81 ARG A CA 1
ATOM 651 C C . ARG A 1 81 ? 3.900 -1.708 8.361 1.00 97.88 81 ARG A C 1
ATOM 653 O O . ARG A 1 81 ? 4.049 -0.684 7.708 1.00 97.88 81 ARG A O 1
ATOM 660 N N . PHE A 1 82 ? 2.774 -1.983 9.006 1.00 98.25 82 PHE A N 1
ATOM 661 C CA . PHE A 1 82 ? 1.668 -1.029 9.070 1.00 98.25 82 PHE A CA 1
ATOM 662 C C . PHE A 1 82 ? 1.875 0.005 10.176 1.00 98.25 82 PHE A C 1
ATOM 664 O O . PHE A 1 82 ? 2.558 -0.241 11.176 1.00 98.25 82 PHE A O 1
ATOM 671 N N . LEU A 1 83 ? 1.242 1.166 10.020 1.00 98.00 83 LEU A N 1
ATOM 672 C CA . LEU A 1 83 ? 1.115 2.142 11.086 1.00 98.00 83 LEU A CA 1
ATOM 673 C C . LEU A 1 83 ? 0.305 1.528 12.233 1.00 98.00 83 LEU A C 1
ATOM 675 O O . LEU A 1 83 ? -0.864 1.175 12.082 1.00 98.00 83 LEU A O 1
ATOM 679 N N . ARG A 1 84 ? 0.938 1.410 13.401 1.00 96.50 84 ARG A N 1
ATOM 680 C CA . ARG A 1 84 ? 0.309 0.837 14.594 1.00 96.50 84 ARG A CA 1
ATOM 681 C C . ARG A 1 84 ? -0.995 1.568 14.931 1.00 96.50 84 ARG A C 1
ATOM 683 O O . ARG A 1 84 ? -0.995 2.789 15.072 1.00 96.50 84 ARG A O 1
ATOM 690 N N . GLY A 1 85 ? -2.064 0.793 15.119 1.00 94.94 85 GLY A N 1
ATOM 691 C CA . GLY A 1 85 ? -3.399 1.291 15.464 1.00 94.94 85 GLY A CA 1
ATOM 692 C C . GLY A 1 85 ? -4.215 1.813 14.278 1.00 94.94 85 GLY A C 1
ATOM 693 O O . GLY A 1 85 ? -5.371 2.172 14.474 1.00 94.94 85 GLY A O 1
ATOM 694 N N . GLY A 1 86 ? -3.645 1.862 13.069 1.00 95.69 86 GLY A N 1
ATOM 695 C CA . GLY A 1 86 ? -4.385 2.241 11.868 1.00 95.69 86 GLY A CA 1
ATOM 696 C C . GLY A 1 86 ? -5.281 1.108 11.369 1.00 95.69 86 GLY A C 1
ATOM 697 O O . GLY A 1 86 ? -4.957 -0.069 11.535 1.00 95.69 86 GLY A O 1
ATOM 698 N N . LEU A 1 87 ? -6.401 1.467 10.742 1.00 96.50 87 LEU A N 1
ATOM 699 C CA . LEU A 1 87 ? -7.293 0.505 10.098 1.00 96.50 87 LEU A CA 1
ATOM 700 C C . LEU A 1 87 ? -6.649 -0.009 8.801 1.00 96.50 87 LEU A C 1
ATOM 702 O O . LEU A 1 87 ? -6.161 0.777 7.991 1.00 96.50 87 LEU A O 1
ATOM 706 N N . THR A 1 88 ? -6.622 -1.331 8.631 1.00 96.56 88 THR A N 1
ATOM 707 C CA . THR A 1 88 ? -6.079 -1.992 7.431 1.00 96.56 88 THR A CA 1
ATOM 708 C C . THR A 1 88 ? -7.138 -2.797 6.686 1.00 96.56 88 THR A C 1
ATOM 710 O O . THR A 1 88 ? -7.176 -2.762 5.462 1.00 96.56 88 THR A O 1
ATOM 713 N N . LYS A 1 89 ? -8.007 -3.512 7.415 1.00 96.75 89 LYS A N 1
ATOM 714 C CA . LYS A 1 89 ? -9.067 -4.331 6.819 1.00 96.75 89 LYS A CA 1
ATOM 715 C C . LYS A 1 89 ? -10.057 -3.448 6.061 1.00 96.75 89 LYS A C 1
ATOM 717 O O . LYS A 1 89 ? -10.513 -2.448 6.609 1.00 96.75 89 LYS A O 1
ATOM 722 N N . GLY A 1 90 ? -10.381 -3.835 4.830 1.00 97.06 90 GLY A N 1
ATOM 723 C CA . GLY A 1 90 ? -11.246 -3.070 3.931 1.00 97.06 90 GLY A CA 1
ATOM 724 C C . GLY A 1 90 ? -10.592 -1.804 3.372 1.00 97.06 90 GLY A C 1
ATOM 725 O O . GLY A 1 90 ? -11.244 -1.058 2.652 1.00 97.06 90 GLY A O 1
ATOM 726 N N . CYS A 1 91 ? -9.322 -1.537 3.699 1.00 98.19 91 CYS A N 1
ATOM 727 C CA . CYS A 1 91 ? -8.579 -0.438 3.097 1.00 98.19 91 CYS A CA 1
ATOM 728 C C . CYS A 1 91 ? -7.732 -0.932 1.923 1.00 98.19 91 CYS A C 1
ATOM 730 O O . CYS A 1 91 ? -7.233 -2.059 1.943 1.00 98.19 91 CYS A O 1
ATOM 732 N N . TYR A 1 92 ? -7.516 -0.064 0.942 1.00 98.50 92 TYR A N 1
ATOM 733 C CA . TYR A 1 92 ? -6.774 -0.361 -0.279 1.00 98.50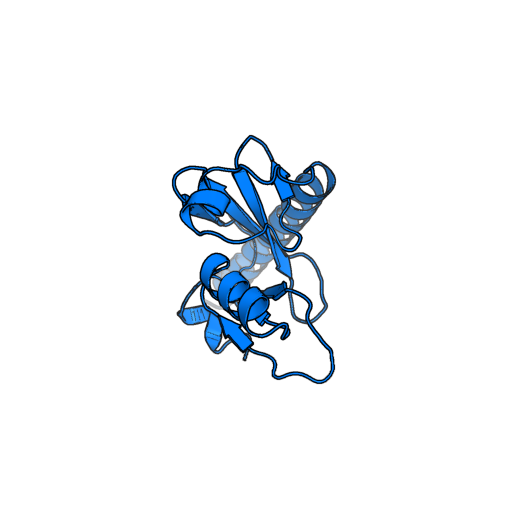 92 TYR A CA 1
ATOM 734 C C . TYR A 1 92 ? -5.900 0.824 -0.706 1.00 98.50 92 TYR A C 1
ATOM 736 O O . TYR A 1 92 ? -5.981 1.921 -0.149 1.00 98.50 92 TYR A O 1
ATOM 744 N N . PHE A 1 93 ? -5.038 0.587 -1.691 1.00 98.44 93 PHE A N 1
ATOM 745 C CA . PHE A 1 93 ? -4.350 1.648 -2.423 1.00 98.44 93 PHE A CA 1
ATOM 746 C C . PHE A 1 93 ? -4.643 1.519 -3.919 1.00 98.44 93 PHE A C 1
ATOM 748 O O . PHE A 1 93 ? -4.334 0.465 -4.481 1.00 98.44 93 PHE A O 1
ATOM 755 N N . PRO A 1 94 ? -5.237 2.536 -4.565 1.00 97.12 94 PRO A N 1
ATOM 756 C CA . PRO A 1 94 ? -5.432 2.523 -6.004 1.00 97.12 94 PRO A CA 1
ATOM 757 C C . PRO A 1 94 ? -4.149 2.939 -6.730 1.00 97.12 94 PRO A C 1
ATOM 759 O O . PRO A 1 94 ? -3.579 3.994 -6.459 1.00 97.12 94 PRO A O 1
ATOM 762 N N . ILE A 1 95 ? -3.731 2.127 -7.696 1.00 97.31 95 ILE A N 1
ATOM 763 C CA . ILE A 1 95 ? -2.841 2.552 -8.774 1.00 97.31 95 ILE A CA 1
ATOM 764 C C . ILE A 1 95 ? -3.742 2.901 -9.956 1.00 97.31 95 ILE A C 1
ATOM 766 O O . ILE A 1 95 ? -4.416 2.027 -10.509 1.00 97.31 95 ILE A O 1
ATOM 770 N N . GLU A 1 96 ? -3.798 4.189 -10.291 1.00 94.12 96 GLU A N 1
ATOM 771 C CA . GLU A 1 96 ? -4.630 4.699 -11.381 1.00 94.12 96 GLU A CA 1
ATOM 772 C C . GLU A 1 96 ? -4.178 4.119 -12.722 1.00 94.12 96 GLU A C 1
ATOM 774 O O . GLU A 1 96 ? -2.989 4.065 -13.016 1.00 94.12 96 GLU A O 1
ATOM 779 N N . GLY A 1 97 ? -5.132 3.702 -13.549 1.00 89.44 97 GLY A N 1
ATOM 780 C CA . GLY A 1 97 ? -4.892 3.237 -14.912 1.00 89.44 97 GLY A CA 1
ATOM 781 C C . GLY A 1 97 ? -5.996 3.707 -15.848 1.00 89.44 97 GLY A C 1
ATOM 782 O O . GLY A 1 97 ? -6.829 4.530 -15.469 1.00 89.44 97 GLY A O 1
ATOM 783 N N . ALA A 1 98 ? -6.007 3.200 -17.079 1.00 85.31 98 ALA A N 1
ATOM 784 C CA . ALA A 1 98 ? -7.009 3.613 -18.058 1.00 85.31 98 ALA A CA 1
ATOM 785 C C . ALA A 1 98 ? -8.433 3.194 -17.625 1.00 85.31 98 ALA A C 1
ATOM 787 O O . ALA A 1 98 ? -8.655 2.050 -17.227 1.00 85.31 98 ALA A O 1
ATOM 788 N N . LEU A 1 99 ? -9.384 4.135 -17.699 1.00 71.88 99 LEU A N 1
ATOM 789 C CA . LEU A 1 99 ? -10.773 3.997 -17.220 1.00 71.88 99 LEU A CA 1
ATOM 790 C C . LEU A 1 99 ? -11.591 2.931 -17.969 1.00 71.88 99 LEU A C 1
ATOM 792 O O . LEU A 1 99 ? -12.596 2.454 -17.454 1.00 71.88 99 LEU A O 1
ATOM 796 N N . ASP A 1 100 ? -11.174 2.573 -19.179 1.00 80.81 100 ASP A N 1
ATOM 797 C CA . ASP A 1 100 ? -11.810 1.599 -20.067 1.00 80.81 100 ASP A CA 1
ATOM 798 C C . ASP A 1 100 ? -11.235 0.177 -19.926 1.00 80.81 100 ASP A C 1
ATOM 800 O O . ASP A 1 100 ? -11.624 -0.731 -20.663 1.00 80.81 100 ASP A O 1
ATOM 804 N N . LYS A 1 101 ? -10.311 -0.036 -18.980 1.00 81.38 101 LYS A N 1
ATOM 805 C CA . LYS A 1 101 ? -9.654 -1.327 -18.742 1.00 81.38 101 LYS A CA 1
ATOM 806 C C . LYS A 1 101 ? -10.172 -2.046 -17.496 1.00 81.38 101 LYS A C 1
ATOM 808 O O . LYS A 1 101 ? -10.807 -1.469 -16.619 1.00 81.38 101 LYS A O 1
ATOM 813 N N . ILE A 1 102 ? -9.862 -3.341 -17.429 1.00 91.88 102 ILE A N 1
ATOM 814 C CA . ILE A 1 102 ? -10.179 -4.241 -16.311 1.00 91.88 102 ILE A CA 1
ATOM 815 C C . ILE A 1 102 ? -9.563 -3.710 -15.008 1.00 91.88 102 ILE A C 1
ATOM 817 O O . ILE A 1 102 ? -8.380 -3.380 -14.973 1.00 91.88 102 ILE A O 1
ATOM 821 N N . LEU A 1 103 ? -10.336 -3.691 -13.920 1.00 94.19 103 LEU A N 1
ATOM 822 C CA . LEU A 1 103 ? -9.798 -3.466 -12.578 1.00 94.19 103 LEU A CA 1
ATOM 823 C C . LEU A 1 103 ? -9.202 -4.769 -12.037 1.00 94.19 103 LEU A C 1
ATOM 825 O O . LEU A 1 103 ? -9.902 -5.774 -11.917 1.00 94.19 103 LEU A O 1
ATOM 829 N N . TYR A 1 104 ? -7.922 -4.744 -11.676 1.00 96.38 104 TYR A N 1
ATOM 830 C CA . TYR A 1 104 ? -7.267 -5.863 -10.999 1.00 96.38 104 TYR A CA 1
ATOM 831 C C . TYR A 1 104 ? -7.186 -5.623 -9.493 1.00 96.38 104 TYR A C 1
ATOM 833 O O . TYR A 1 104 ? -7.091 -4.488 -9.030 1.00 96.38 104 TYR A O 1
ATOM 841 N N . ILE A 1 105 ? -7.132 -6.709 -8.726 1.00 97.00 105 ILE A N 1
ATOM 842 C CA . ILE A 1 105 ? -6.836 -6.674 -7.294 1.00 97.00 105 ILE A CA 1
ATOM 843 C C . ILE A 1 105 ? -5.599 -7.530 -7.056 1.00 97.00 105 ILE A C 1
ATOM 845 O O . ILE A 1 105 ? -5.529 -8.675 -7.503 1.00 97.00 105 ILE A O 1
ATOM 849 N N . ALA A 1 106 ? -4.607 -6.975 -6.366 1.00 97.56 106 ALA A N 1
ATOM 850 C CA . ALA A 1 106 ? -3.359 -7.664 -6.072 1.00 97.56 106 ALA A CA 1
ATOM 851 C C . ALA A 1 106 ? -3.006 -7.565 -4.587 1.00 97.56 106 ALA A C 1
ATOM 853 O O . ALA A 1 106 ? -3.229 -6.546 -3.933 1.00 97.56 106 ALA A O 1
ATOM 854 N N . GLU A 1 107 ? -2.405 -8.628 -4.050 1.00 96.81 107 GLU A N 1
ATOM 855 C CA . GLU A 1 107 ? -2.103 -8.717 -2.620 1.00 96.81 107 GLU A CA 1
ATOM 856 C C . GLU A 1 107 ? -1.121 -7.632 -2.155 1.00 96.81 107 GLU A C 1
ATOM 858 O O . GLU A 1 107 ? -1.331 -7.002 -1.130 1.00 96.81 107 GLU A O 1
ATOM 863 N N . GLY A 1 108 ? -0.034 -7.395 -2.886 1.00 97.12 108 GLY A N 1
ATOM 864 C CA . GLY A 1 108 ? 1.028 -6.481 -2.466 1.00 97.12 108 GLY A CA 1
ATOM 865 C C . GLY A 1 108 ? 1.346 -5.424 -3.513 1.00 97.12 108 GLY A C 1
ATOM 866 O O . GLY A 1 108 ? 1.162 -5.653 -4.705 1.00 97.12 108 GLY A O 1
ATOM 867 N N . PHE A 1 109 ? 1.905 -4.294 -3.064 1.00 98.31 109 PHE A N 1
ATOM 868 C CA . PHE A 1 109 ? 2.242 -3.162 -3.935 1.00 98.31 109 PHE A CA 1
ATOM 869 C C . PHE A 1 109 ? 3.085 -3.562 -5.153 1.00 98.31 109 PHE A C 1
ATOM 871 O O . PHE A 1 109 ? 2.710 -3.236 -6.266 1.00 98.31 109 PHE A O 1
ATOM 878 N N . ALA A 1 110 ? 4.191 -4.296 -4.966 1.00 98.00 110 ALA A N 1
ATOM 879 C CA . ALA A 1 110 ? 5.056 -4.670 -6.089 1.00 98.00 110 ALA A CA 1
ATOM 880 C C . ALA A 1 110 ? 4.309 -5.483 -7.158 1.00 98.00 110 ALA A C 1
ATOM 882 O O . ALA A 1 110 ? 4.441 -5.194 -8.338 1.00 98.00 110 ALA A O 1
ATOM 883 N N . THR A 1 111 ? 3.481 -6.447 -6.747 1.00 98.12 111 THR A N 1
ATOM 884 C CA . THR A 1 111 ? 2.653 -7.230 -7.673 1.00 98.12 111 THR A CA 1
ATOM 885 C C . THR A 1 111 ? 1.648 -6.342 -8.400 1.00 98.12 111 THR A C 1
ATOM 887 O O . THR A 1 111 ? 1.512 -6.443 -9.614 1.00 98.12 111 THR A O 1
ATOM 890 N N . ALA A 1 112 ? 0.974 -5.447 -7.673 1.00 98.19 112 ALA A N 1
ATOM 891 C CA . ALA A 1 112 ? 0.022 -4.513 -8.262 1.00 98.19 112 ALA A CA 1
ATOM 892 C C . ALA A 1 112 ? 0.683 -3.582 -9.284 1.00 98.19 112 ALA A C 1
ATOM 894 O O . ALA A 1 112 ? 0.170 -3.405 -10.384 1.00 98.19 112 ALA A O 1
ATOM 895 N N . ALA A 1 113 ? 1.852 -3.044 -8.937 1.00 98.38 113 ALA A N 1
ATOM 896 C CA . ALA A 1 113 ? 2.655 -2.199 -9.803 1.00 98.38 113 ALA A CA 1
ATOM 897 C C . ALA A 1 113 ? 3.096 -2.944 -11.069 1.00 98.38 113 ALA A C 1
ATOM 899 O O . ALA A 1 113 ? 2.947 -2.407 -12.158 1.00 98.38 113 ALA A O 1
ATOM 900 N N . THR A 1 114 ? 3.545 -4.201 -10.963 1.00 98.56 114 THR A N 1
ATOM 901 C CA . THR A 1 114 ? 3.865 -5.021 -12.143 1.00 98.56 114 THR A CA 1
ATOM 902 C C . THR A 1 114 ? 2.646 -5.216 -13.048 1.00 98.56 114 THR A C 1
ATOM 904 O O . THR A 1 114 ? 2.756 -5.044 -14.259 1.00 98.56 114 THR A O 1
ATOM 907 N N . VAL A 1 115 ? 1.475 -5.549 -12.490 1.00 97.75 115 VAL A N 1
ATOM 908 C CA . VAL A 1 115 ? 0.241 -5.713 -13.284 1.00 97.75 115 VAL A CA 1
ATOM 909 C C . VAL A 1 115 ? -0.136 -4.404 -13.976 1.00 97.75 115 VAL A C 1
ATOM 911 O O . VAL A 1 115 ? -0.456 -4.407 -15.167 1.00 97.75 115 VAL A O 1
ATOM 914 N N . HIS A 1 116 ? -0.058 -3.284 -13.259 1.00 97.69 116 HIS A N 1
ATOM 915 C CA . HIS A 1 116 ? -0.325 -1.965 -13.815 1.00 97.69 116 HIS A CA 1
ATOM 916 C C . HIS A 1 116 ? 0.649 -1.619 -14.950 1.00 97.69 116 HIS A C 1
ATOM 918 O O . HIS A 1 116 ? 0.211 -1.251 -16.032 1.00 97.69 116 HIS A O 1
ATOM 924 N N . GLU A 1 117 ? 1.956 -1.792 -14.754 1.00 97.25 117 GLU A N 1
ATOM 925 C CA . GLU A 1 117 ? 2.977 -1.451 -15.755 1.00 97.25 117 GLU A CA 1
ATOM 926 C C . GLU A 1 117 ? 2.876 -2.299 -17.029 1.00 97.25 117 GLU A C 1
ATOM 928 O O . GLU A 1 117 ? 3.120 -1.794 -18.122 1.00 97.25 117 GLU A O 1
ATOM 933 N N . VAL A 1 118 ? 2.489 -3.573 -16.907 1.00 96.88 118 VAL A N 1
ATOM 934 C CA . VAL A 1 118 ? 2.343 -4.478 -18.059 1.00 96.88 118 VAL A CA 1
ATOM 935 C C . VAL A 1 118 ? 1.037 -4.236 -18.815 1.00 96.88 118 VAL A C 1
ATOM 937 O O . VAL A 1 118 ? 1.004 -4.338 -20.040 1.00 96.88 118 VAL A O 1
ATOM 940 N N . THR A 1 119 ? -0.056 -3.940 -18.109 1.00 95.88 119 THR A N 1
ATOM 941 C CA . THR A 1 119 ? -1.396 -3.874 -18.721 1.00 95.88 119 THR A CA 1
ATOM 942 C C . THR A 1 119 ? -1.884 -2.447 -18.976 1.00 95.88 119 THR A C 1
ATOM 944 O O . THR A 1 119 ? -2.761 -2.229 -19.815 1.00 95.88 119 THR A O 1
ATOM 947 N N . GLY A 1 120 ? -1.351 -1.463 -18.254 1.00 95.56 120 GLY A N 1
ATOM 948 C CA . GLY A 1 120 ? -1.858 -0.092 -18.166 1.00 95.56 120 GLY A CA 1
ATOM 949 C C . GLY A 1 120 ? -3.221 0.035 -17.471 1.00 95.56 120 GLY A C 1
ATOM 950 O O . GLY A 1 120 ? -3.871 1.072 -17.606 1.00 95.56 120 GLY A O 1
ATOM 951 N N . SER A 1 121 ? -3.698 -1.016 -16.801 1.00 96.50 121 SER A N 1
ATOM 952 C CA . SER A 1 121 ? -5.025 -1.045 -16.171 1.00 96.50 121 SER A CA 1
ATOM 953 C C . SER A 1 121 ? -4.972 -0.566 -14.724 1.00 96.50 121 SER A C 1
ATOM 955 O O . SER A 1 121 ? -3.907 -0.576 -14.105 1.00 96.50 121 SER A O 1
ATOM 957 N N . ALA A 1 122 ? -6.112 -0.151 -14.174 1.00 96.44 122 ALA A N 1
ATOM 958 C CA . ALA A 1 122 ? -6.198 0.198 -12.760 1.00 96.44 122 ALA A CA 1
ATOM 959 C C . ALA A 1 122 ? -5.994 -1.047 -11.879 1.00 96.44 122 ALA A C 1
ATOM 961 O O . ALA A 1 122 ? -6.453 -2.144 -12.217 1.00 96.44 122 ALA A O 1
ATOM 962 N N . VAL A 1 123 ? -5.314 -0.880 -10.742 1.00 97.69 123 VAL A N 1
ATOM 963 C CA . VAL A 1 123 ? -5.067 -1.980 -9.798 1.00 97.69 123 VAL A CA 1
ATOM 964 C C . VAL A 1 123 ? -5.274 -1.521 -8.359 1.00 97.69 123 VAL A C 1
ATOM 966 O O . VAL A 1 123 ? -4.698 -0.521 -7.938 1.00 97.69 123 VAL A O 1
ATOM 969 N N . ALA A 1 124 ? -6.048 -2.274 -7.581 1.00 97.56 124 ALA A N 1
ATOM 970 C CA . ALA A 1 124 ? -6.189 -2.076 -6.143 1.00 97.56 124 ALA A CA 1
ATOM 971 C C . ALA A 1 124 ? -5.217 -2.979 -5.365 1.00 97.56 124 ALA A C 1
ATOM 973 O O . ALA A 1 124 ? -5.161 -4.194 -5.568 1.00 97.56 124 ALA A O 1
ATOM 974 N N . VAL A 1 125 ? -4.448 -2.390 -4.447 1.00 98.44 125 VAL A N 1
ATOM 975 C CA . VAL A 1 125 ? -3.562 -3.124 -3.532 1.00 98.44 125 VAL A CA 1
ATOM 976 C C . VAL A 1 125 ? -4.322 -3.520 -2.268 1.00 98.44 125 VAL A C 1
ATOM 978 O O . VAL A 1 125 ? -4.808 -2.648 -1.550 1.00 98.44 125 VAL A O 1
ATOM 981 N N . ALA A 1 126 ? -4.350 -4.816 -1.951 1.00 97.94 126 ALA A N 1
ATOM 982 C CA . ALA A 1 126 ? -5.011 -5.362 -0.759 1.00 97.94 126 ALA A CA 1
ATOM 983 C C . ALA A 1 126 ? -4.123 -5.397 0.495 1.00 97.94 126 ALA A C 1
ATOM 985 O O . ALA A 1 126 ? -4.608 -5.538 1.610 1.00 97.94 126 ALA A O 1
ATOM 986 N N . PHE A 1 127 ? -2.811 -5.272 0.337 1.00 97.75 127 PHE A N 1
ATOM 987 C CA . PHE A 1 127 ? -1.765 -5.362 1.362 1.00 97.75 127 PHE A CA 1
ATOM 988 C C . PHE A 1 127 ? -1.495 -6.737 1.993 1.00 97.75 127 PHE A C 1
ATOM 990 O O . PHE A 1 127 ? -0.373 -6.936 2.469 1.00 97.75 127 PHE A O 1
ATOM 997 N N . TYR A 1 128 ? -2.471 -7.647 2.042 1.00 95.31 128 TYR A N 1
ATOM 998 C CA . TYR A 1 128 ? -2.330 -9.018 2.551 1.00 95.31 128 TYR A CA 1
ATOM 999 C C . TYR A 1 128 ? -3.492 -9.907 2.080 1.00 95.31 128 TYR A C 1
ATOM 1001 O O . TYR A 1 128 ? -4.577 -9.406 1.784 1.00 95.31 128 TYR A O 1
ATOM 1009 N N . ALA A 1 129 ? -3.284 -11.228 2.054 1.00 93.56 129 ALA A N 1
ATOM 1010 C CA . ALA A 1 129 ? -4.229 -12.191 1.474 1.00 93.56 129 ALA A CA 1
ATOM 1011 C C . ALA A 1 129 ? -5.654 -12.085 2.051 1.00 93.56 129 ALA A C 1
ATOM 1013 O O . ALA A 1 129 ? -6.625 -11.968 1.309 1.00 93.56 129 ALA A O 1
ATOM 1014 N N . ASN A 1 130 ? -5.784 -12.015 3.379 1.00 94.94 130 ASN A N 1
ATOM 1015 C CA . ASN A 1 130 ? -7.088 -11.928 4.054 1.00 94.94 130 ASN A CA 1
ATOM 1016 C C . ASN A 1 130 ? -7.805 -10.575 3.871 1.00 94.94 130 ASN A C 1
ATOM 1018 O O . ASN A 1 130 ? -8.866 -10.368 4.460 1.00 94.94 130 ASN A O 1
ATOM 1022 N N . ASN A 1 131 ? -7.223 -9.631 3.126 1.00 96.56 131 ASN A N 1
ATOM 1023 C CA . ASN A 1 131 ? -7.884 -8.384 2.756 1.00 96.56 131 ASN A CA 1
ATOM 1024 C C . ASN A 1 131 ? -8.437 -8.390 1.330 1.00 96.56 131 ASN A C 1
ATOM 1026 O O . ASN A 1 131 ? -9.132 -7.446 0.992 1.00 96.56 131 ASN A O 1
ATOM 1030 N N . LEU A 1 132 ? -8.141 -9.411 0.515 1.00 94.31 132 LEU A N 1
ATOM 1031 C CA . LEU A 1 132 ? -8.598 -9.481 -0.876 1.00 94.31 132 LEU A CA 1
ATOM 1032 C C . LEU A 1 132 ? -10.127 -9.475 -0.968 1.00 94.31 132 LEU A C 1
ATOM 1034 O O . LEU A 1 132 ? -10.682 -8.629 -1.650 1.00 94.31 132 LEU A O 1
ATOM 1038 N N . GLU A 1 133 ? -10.800 -10.366 -0.236 1.00 95.00 133 GLU A N 1
ATOM 1039 C CA . GLU A 1 133 ? -12.268 -10.436 -0.203 1.00 95.00 133 GLU A CA 1
ATOM 1040 C C . GLU A 1 133 ? -12.913 -9.147 0.349 1.00 95.00 133 GLU A C 1
ATOM 1042 O O . GLU A 1 133 ? -13.823 -8.635 -0.291 1.00 95.00 133 GLU A O 1
ATOM 1047 N N . PRO A 1 134 ? -12.445 -8.553 1.469 1.00 94.56 134 PRO A N 1
ATOM 1048 C CA . PRO A 1 134 ? -12.968 -7.271 1.946 1.00 94.56 134 PRO A CA 1
ATOM 1049 C C . PRO A 1 134 ? -12.915 -6.090 0.970 1.00 94.56 134 PRO A C 1
ATOM 1051 O O . PRO A 1 134 ? -13.603 -5.106 1.234 1.00 94.56 134 PRO A O 1
ATOM 1054 N N . ILE A 1 135 ? -12.070 -6.131 -0.066 1.00 92.00 135 ILE A N 1
ATOM 1055 C CA . ILE A 1 135 ? -11.933 -5.036 -1.041 1.00 92.00 135 ILE A CA 1
ATOM 1056 C C . ILE A 1 135 ? -12.381 -5.419 -2.461 1.00 92.00 135 ILE A C 1
ATOM 1058 O O . ILE A 1 135 ? -12.189 -4.614 -3.372 1.00 92.00 135 ILE A O 1
ATOM 1062 N N . ALA A 1 136 ? -12.892 -6.640 -2.649 1.00 87.25 136 ALA A N 1
ATOM 1063 C CA . ALA A 1 136 ? -13.350 -7.161 -3.937 1.00 87.25 136 ALA A CA 1
ATOM 1064 C C . ALA A 1 136 ? -14.784 -6.744 -4.284 1.00 87.25 136 ALA A C 1
ATOM 1066 O O . ALA A 1 136 ? -15.561 -6.421 -3.356 1.00 87.25 136 ALA A O 1
#

Radius of gyration: 15.85 Å; chains: 1; bounding box: 38×28×49 Å

Secondary structure (DSSP, 8-state):
-HHHHHHHHHHHHHHHHHHHHHHHHHHHH-BPPPTT-HHHHHHT---TT-EEETTEEEEEEE-TT--EEEEEEE-TT--EEEPTT---TT-BEEE--BTTSPPEEESSHHHHHHHHHHH-B-EEE-SSGGGTGGG-